Protein AF-A0A9W9KRI2-F1 (afdb_monomer)

pLDDT: mean 81.28, std 7.3, range [52.81, 93.44]

Nearest PDB structures (foldseek):
  3qfe-assembly1_A  TM=9.0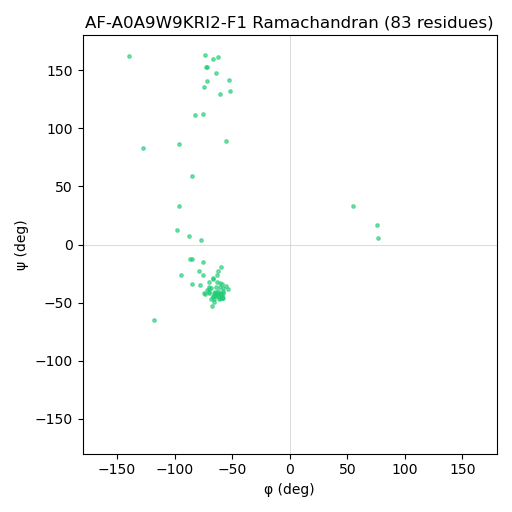08E-01  e=9.948E-06  Coccidioides immitis RS
  3qfe-assembly2_B  TM=8.987E-01  e=2.701E-05  Coccidioides immitis RS

Foldseek 3Di:
DFVVLVVVLVVCVVVVVPVVSVVSVVLDDDADVQLLCLPAVCVVVVHPPSNVPSADDPPDDGDDPVRNVVSCVSCVVV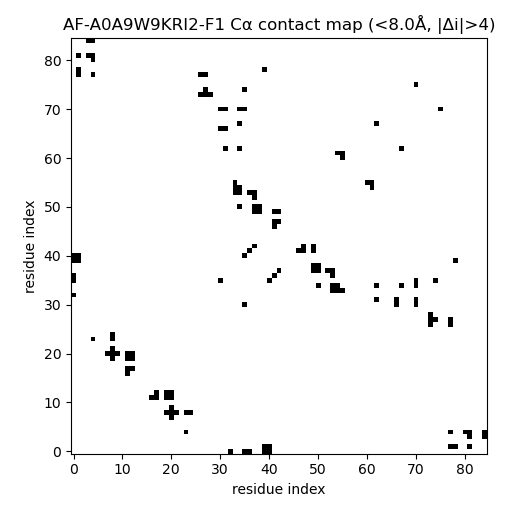SVVSVVD

Sequence (85 aa):
MFPKTGSKVYELYTAGKISEAMKLQQMGGIVSTKYAVALYSAPAAGIENALQKPKPRTPYEEAGDGVKKTVKELMGAVAYVEKAI

Organism: NCBI:txid1506179

InterPro domains:
  IP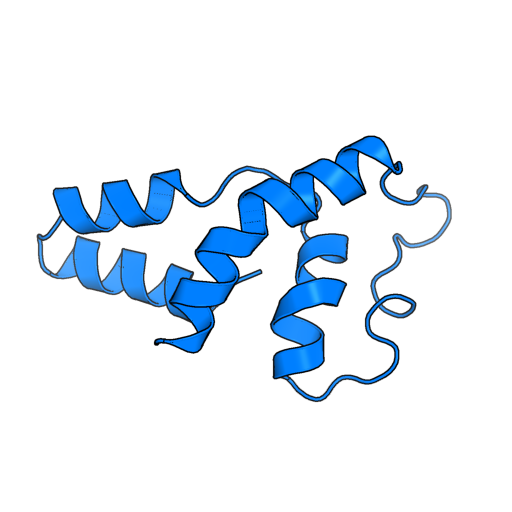R013785 Aldolase-type TIM barrel [G3DSA:3.20.20.70] (1-85)

Radius of gyration: 14.26 Å; Cα contacts (8 Å, |Δi|>4): 75; chains: 1; bounding box: 32×23×42 Å

Secondary structure (DSSP, 8-state):
--HHHHHHHHHHHHTT-HHHHHHHHHT-----HHHHIIIIIHHHTT-TTTTTTTPPPTTPPPPPHHHHHHHHHHHHHHHHHHHH-

Solvent-accessible surface area (backbone atoms only — not comparable to full-atom values): 4972 Å² total; per-residue (Å²): 76,55,69,66,50,55,51,46,34,50,53,30,43,74,71,67,38,48,72,61,18,50,59,60,49,72,62,64,73,96,66,68,57,50,62,38,27,25,70,47,39,31,50,76,70,70,40,77,68,28,75,70,71,56,56,58,63,85,91,50,74,71,81,52,70,70,57,55,49,53,49,52,63,56,46,48,64,53,52,54,53,46,72,77,104

Structure (mmCIF, N/CA/C/O backbone):
data_AF-A0A9W9KRI2-F1
#
_entry.id   AF-A0A9W9KRI2-F1
#
loop_
_atom_site.group_PDB
_atom_site.id
_atom_site.type_symbol
_atom_site.label_atom_id
_atom_site.label_alt_id
_atom_site.label_comp_id
_atom_site.label_asym_id
_atom_site.label_entity_id
_atom_site.label_seq_id
_atom_site.pdbx_PDB_ins_code
_atom_site.Cartn_x
_atom_site.Cartn_y
_atom_site.Cartn_z
_atom_site.occupancy
_atom_site.B_iso_or_equiv
_atom_site.auth_seq_id
_atom_site.auth_comp_id
_atom_site.auth_asym_id
_atom_site.auth_atom_id
_atom_site.pdbx_PDB_model_num
ATOM 1 N N . MET A 1 1 ? -2.010 -0.000 2.143 1.00 70.44 1 MET A N 1
ATOM 2 C CA . MET A 1 1 ? -0.830 -0.852 1.866 1.00 70.44 1 MET A CA 1
ATOM 3 C C . MET A 1 1 ? -1.119 -1.582 0.568 1.00 70.44 1 MET A C 1
ATOM 5 O O . MET A 1 1 ? -2.268 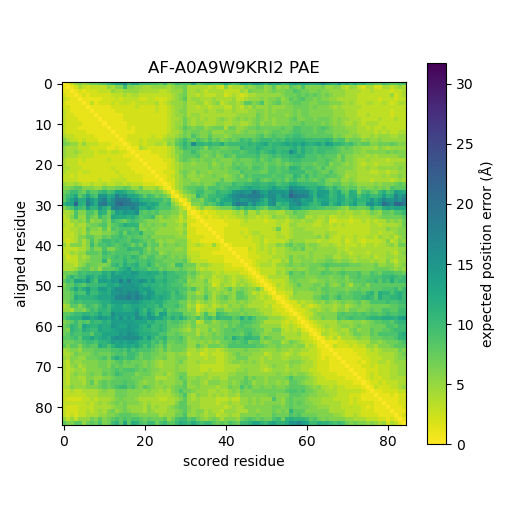-1.950 0.377 1.00 70.44 1 MET A O 1
ATOM 9 N N . PHE A 1 2 ? -0.142 -1.700 -0.328 1.00 83.25 2 PHE A N 1
ATOM 10 C CA . PHE A 1 2 ? -0.378 -1.967 -1.753 1.00 83.25 2 PHE A CA 1
ATOM 11 C C . PHE A 1 2 ? 0.446 -3.177 -2.215 1.00 83.25 2 PHE A C 1
ATOM 13 O O . PHE A 1 2 ? 1.586 -3.001 -2.657 1.00 83.25 2 PHE A O 1
ATOM 20 N N . PRO A 1 3 ? -0.052 -4.409 -1.997 1.00 83.62 3 PRO A N 1
ATOM 21 C CA . PRO A 1 3 ? 0.705 -5.616 -2.309 1.00 83.62 3 PRO A CA 1
ATOM 22 C C . PRO A 1 3 ? 1.087 -5.716 -3.792 1.00 83.62 3 PRO A C 1
ATOM 24 O O . PRO A 1 3 ? 2.234 -6.054 -4.080 1.00 83.62 3 PRO A O 1
ATOM 27 N N . LYS A 1 4 ? 0.193 -5.370 -4.730 1.00 86.56 4 LYS A N 1
ATOM 28 C CA . LYS A 1 4 ? 0.480 -5.502 -6.169 1.00 86.56 4 LYS A CA 1
ATOM 29 C C . LYS A 1 4 ? 1.522 -4.490 -6.631 1.00 86.56 4 LYS A C 1
ATOM 31 O O . LYS A 1 4 ? 2.437 -4.839 -7.370 1.00 86.56 4 LYS A O 1
ATOM 36 N N . THR A 1 5 ? 1.427 -3.255 -6.147 1.00 85.44 5 THR A N 1
ATOM 37 C CA . THR A 1 5 ? 2.391 -2.185 -6.424 1.00 85.44 5 THR A CA 1
ATOM 38 C C . THR A 1 5 ? 3.781 -2.585 -5.933 1.00 85.44 5 THR A C 1
ATOM 40 O O . THR A 1 5 ? 4.758 -2.423 -6.661 1.00 85.44 5 THR A O 1
ATOM 43 N N . GLY A 1 6 ? 3.877 -3.177 -4.736 1.00 84.62 6 GLY A N 1
ATOM 44 C CA . GLY A 1 6 ? 5.138 -3.701 -4.203 1.00 84.62 6 GLY A CA 1
ATOM 45 C C . GLY A 1 6 ? 5.733 -4.808 -5.076 1.00 84.62 6 GLY A C 1
ATOM 46 O O . GLY A 1 6 ? 6.911 -4.751 -5.430 1.00 84.62 6 GLY A O 1
ATOM 47 N N . SER A 1 7 ? 4.912 -5.775 -5.496 1.00 87.88 7 SER A N 1
ATOM 48 C CA . SER A 1 7 ? 5.336 -6.811 -6.445 1.00 87.88 7 SER A CA 1
ATOM 49 C C . SER A 1 7 ? 5.775 -6.224 -7.789 1.00 87.88 7 SER A C 1
ATOM 51 O O . SER A 1 7 ? 6.759 -6.690 -8.364 1.00 87.88 7 SER A O 1
ATOM 53 N N . LYS A 1 8 ? 5.111 -5.164 -8.268 1.00 86.69 8 LYS A N 1
ATOM 54 C CA . LYS A 1 8 ? 5.456 -4.521 -9.538 1.00 86.69 8 LYS A CA 1
ATOM 55 C C . LYS A 1 8 ? 6.805 -3.810 -9.495 1.00 86.69 8 LYS A C 1
ATOM 57 O O . LYS A 1 8 ? 7.545 -3.873 -10.472 1.00 86.69 8 LYS A O 1
ATOM 62 N N . VAL A 1 9 ? 7.159 -3.182 -8.371 1.00 87.88 9 VAL A N 1
ATOM 63 C CA . VAL A 1 9 ? 8.505 -2.611 -8.172 1.00 87.88 9 VAL A CA 1
ATOM 64 C C . VAL A 1 9 ? 9.572 -3.697 -8.331 1.00 87.88 9 VAL A C 1
ATOM 66 O O . VAL A 1 9 ? 10.550 -3.489 -9.047 1.00 87.88 9 VAL A O 1
ATOM 69 N N . TYR A 1 10 ? 9.367 -4.865 -7.716 1.00 90.06 10 TYR A N 1
ATOM 70 C CA . TYR A 1 10 ? 10.302 -5.987 -7.822 1.00 90.06 10 TYR A CA 1
ATOM 71 C C . TYR A 1 10 ? 10.416 -6.517 -9.260 1.00 90.06 10 TYR A C 1
ATOM 73 O O . TYR A 1 10 ? 11.522 -6.725 -9.759 1.00 90.06 10 TYR A O 1
ATOM 81 N N . GLU A 1 11 ? 9.289 -6.677 -9.954 1.00 90.69 11 GLU A N 1
ATOM 82 C CA . GLU A 1 11 ? 9.255 -7.088 -11.363 1.00 90.69 11 GLU A CA 1
ATOM 83 C C . GLU A 1 11 ? 10.010 -6.093 -12.266 1.00 90.69 11 GLU A C 1
ATOM 85 O O . GLU A 1 11 ? 10.840 -6.489 -13.080 1.00 90.69 11 GLU A O 1
ATOM 90 N N . LEU A 1 12 ? 9.785 -4.786 -12.091 1.00 90.88 12 LEU A N 1
ATOM 91 C CA . LEU A 1 12 ? 10.467 -3.745 -12.868 1.00 90.88 12 LEU A CA 1
ATOM 92 C C . LEU A 1 12 ? 11.973 -3.720 -12.596 1.00 90.88 12 LEU A C 1
ATOM 94 O O . LEU A 1 12 ? 12.768 -3.578 -13.525 1.00 90.88 12 LEU A O 1
ATOM 98 N N . TYR A 1 13 ? 12.369 -3.878 -11.334 1.00 91.62 13 TYR A N 1
ATOM 99 C CA . TYR A 1 13 ? 13.774 -3.903 -10.949 1.00 91.62 13 TYR A CA 1
ATOM 100 C C . TYR A 1 13 ? 14.497 -5.126 -11.532 1.00 91.62 13 TYR A C 1
ATOM 102 O O . TYR A 1 13 ? 15.558 -4.986 -12.139 1.00 91.62 13 TYR A O 1
ATOM 110 N N . THR A 1 14 ? 13.897 -6.315 -11.418 1.00 92.69 14 THR A N 1
ATOM 111 C CA . THR A 1 14 ? 14.455 -7.564 -11.972 1.00 92.69 14 THR A CA 1
ATOM 112 C C . THR A 1 14 ? 14.488 -7.577 -13.502 1.00 92.69 14 THR A C 1
ATOM 114 O O . THR A 1 14 ? 15.406 -8.151 -14.081 1.00 92.69 14 THR A O 1
ATOM 117 N N . ALA A 1 15 ? 13.568 -6.871 -14.165 1.00 93.38 15 ALA A N 1
ATOM 118 C CA . ALA A 1 15 ? 13.583 -6.651 -15.613 1.00 93.38 15 ALA A CA 1
ATOM 119 C C . ALA A 1 15 ? 14.607 -5.589 -16.080 1.00 93.38 15 ALA A C 1
ATOM 121 O O . ALA A 1 15 ? 14.630 -5.238 -17.260 1.00 93.38 15 ALA A O 1
ATOM 122 N N . GLY A 1 16 ? 15.422 -5.029 -15.176 1.00 93.00 16 GLY A N 1
ATOM 123 C CA . GLY A 1 16 ? 16.418 -3.999 -15.490 1.00 93.00 16 GLY A CA 1
ATOM 124 C C . GLY A 1 16 ? 15.837 -2.596 -15.707 1.00 93.00 16 GLY A C 1
ATOM 125 O O . GLY A 1 16 ? 16.573 -1.664 -16.035 1.00 93.00 16 GLY A O 1
ATOM 126 N N . LYS A 1 17 ? 14.532 -2.395 -15.484 1.00 93.44 17 LYS A N 1
ATOM 127 C CA . LYS A 1 17 ? 13.842 -1.101 -15.626 1.00 93.44 17 LYS A CA 1
ATOM 128 C C . LYS A 1 17 ? 13.964 -0.262 -14.354 1.00 93.44 17 LYS A C 1
ATOM 130 O O . LYS A 1 17 ? 12.974 0.141 -13.741 1.00 93.44 17 LYS A O 1
ATOM 135 N N . ILE A 1 18 ? 15.203 0.022 -13.960 1.00 89.62 18 ILE A N 1
ATOM 136 C CA . ILE A 1 18 ? 15.532 0.653 -12.673 1.00 89.62 18 ILE A CA 1
ATOM 137 C C . ILE A 1 18 ? 14.849 2.017 -12.508 1.00 89.62 18 ILE A C 1
ATOM 139 O O . ILE A 1 18 ? 14.296 2.306 -11.451 1.00 89.62 18 ILE A O 1
ATOM 143 N N . SER A 1 19 ? 14.810 2.840 -13.558 1.00 88.50 19 SER A N 1
ATOM 144 C CA . SER A 1 19 ? 14.176 4.165 -13.511 1.00 88.50 19 SER A CA 1
ATOM 145 C C . SER A 1 19 ? 12.665 4.102 -13.261 1.00 88.50 19 SER A C 1
ATOM 147 O O . SER A 1 19 ? 12.121 4.957 -12.565 1.00 88.50 19 SER A O 1
ATOM 149 N N . GLU A 1 20 ? 11.976 3.100 -13.815 1.00 84.31 20 GLU A N 1
ATOM 150 C CA . GLU A 1 20 ? 10.537 2.896 -13.601 1.00 84.31 20 GLU A CA 1
ATOM 151 C C . GLU A 1 20 ? 10.267 2.352 -12.194 1.00 84.31 20 GLU A C 1
ATOM 153 O O . GLU A 1 20 ? 9.380 2.855 -11.503 1.00 84.31 20 GLU A O 1
ATOM 158 N N . ALA A 1 21 ? 11.086 1.398 -11.734 1.00 86.38 21 ALA A N 1
ATOM 159 C CA . ALA A 1 21 ? 11.021 0.872 -10.372 1.00 86.38 21 ALA A CA 1
ATOM 160 C C . ALA A 1 21 ? 11.230 1.980 -9.324 1.00 86.38 21 ALA A C 1
ATOM 162 O O . ALA A 1 21 ? 10.453 2.091 -8.377 1.00 86.38 21 ALA A O 1
ATOM 163 N N . MET A 1 22 ? 12.225 2.851 -9.529 1.00 85.75 22 MET A N 1
ATOM 164 C CA . MET A 1 22 ? 12.530 3.962 -8.622 1.00 85.75 22 MET A CA 1
ATOM 165 C C . MET A 1 22 ? 11.413 5.003 -8.567 1.00 85.75 22 MET A C 1
ATOM 167 O O . MET A 1 22 ? 11.064 5.458 -7.478 1.00 85.75 22 MET A O 1
ATOM 171 N N . LYS A 1 23 ? 10.814 5.354 -9.714 1.00 85.50 23 LYS A N 1
ATOM 172 C CA . LYS A 1 23 ? 9.652 6.257 -9.752 1.00 85.50 23 LYS A CA 1
ATOM 173 C C . LYS A 1 23 ? 8.487 5.698 -8.940 1.00 85.50 23 LYS A C 1
ATOM 175 O O . LYS A 1 23 ? 7.872 6.434 -8.174 1.00 85.50 23 LYS A O 1
ATOM 180 N N . LEU A 1 24 ? 8.212 4.401 -9.082 1.00 81.19 24 LEU A N 1
ATOM 181 C CA . LEU A 1 24 ? 7.122 3.741 -8.369 1.00 81.19 24 LEU A CA 1
ATOM 182 C C . LEU A 1 24 ? 7.413 3.610 -6.863 1.00 81.19 24 LEU A C 1
ATOM 184 O O . LEU A 1 24 ? 6.524 3.823 -6.041 1.00 81.19 24 LEU A O 1
ATOM 188 N N . GLN A 1 25 ? 8.663 3.335 -6.483 1.00 83.12 25 GLN A N 1
ATOM 189 C CA . GLN A 1 25 ? 9.081 3.226 -5.082 1.00 83.12 25 GLN A CA 1
ATOM 190 C C . GLN A 1 25 ? 9.081 4.575 -4.349 1.00 83.12 25 GLN A C 1
ATOM 192 O O . GLN A 1 25 ? 8.697 4.628 -3.182 1.00 83.12 25 GLN A O 1
ATOM 197 N N . GLN A 1 26 ? 9.456 5.672 -5.015 1.00 78.81 26 GLN A N 1
ATOM 198 C CA . GLN A 1 26 ? 9.450 7.016 -4.417 1.00 78.81 26 GLN A CA 1
ATOM 199 C C . GLN A 1 26 ? 8.055 7.487 -3.983 1.00 78.81 26 GLN A C 1
ATOM 201 O O . GLN A 1 26 ? 7.941 8.332 -3.099 1.00 78.81 26 GLN A O 1
ATOM 206 N N . MET A 1 27 ? 6.993 6.921 -4.559 1.00 69.25 27 MET A N 1
ATOM 207 C CA . MET A 1 27 ? 5.615 7.220 -4.162 1.00 69.25 27 MET A CA 1
ATOM 208 C C . MET A 1 27 ? 5.212 6.545 -2.833 1.00 69.25 27 MET A C 1
ATOM 210 O O . MET A 1 27 ? 4.204 6.917 -2.232 1.00 69.25 27 MET A O 1
ATOM 214 N N . GLY A 1 28 ? 5.983 5.562 -2.349 1.00 61.75 28 GLY A N 1
ATOM 215 C CA . GLY A 1 28 ? 5.718 4.810 -1.119 1.00 61.75 28 GLY A CA 1
ATOM 216 C C . GLY A 1 28 ? 6.469 5.365 0.094 1.00 61.75 28 GLY A C 1
ATOM 217 O O . GLY A 1 28 ? 7.551 4.892 0.426 1.00 61.75 28 GLY A O 1
ATOM 218 N N . GLY A 1 29 ? 5.896 6.356 0.780 1.00 57.38 29 GLY A N 1
ATOM 219 C CA . GLY A 1 29 ? 6.458 6.902 2.024 1.00 57.38 29 GLY A CA 1
ATOM 220 C C . GLY A 1 29 ? 6.302 5.987 3.254 1.00 57.38 29 GLY A C 1
ATOM 221 O O . GLY A 1 29 ? 5.462 5.085 3.286 1.00 57.38 29 GLY A O 1
ATOM 222 N N . ILE A 1 30 ? 7.085 6.262 4.306 1.00 52.81 30 ILE A N 1
ATOM 223 C CA . ILE A 1 30 ? 6.995 5.609 5.626 1.00 52.81 30 ILE A CA 1
ATOM 224 C C . ILE A 1 30 ? 5.768 6.160 6.364 1.00 52.81 30 ILE A C 1
ATOM 226 O O . ILE A 1 30 ? 5.730 7.332 6.729 1.00 52.81 30 ILE A O 1
ATOM 230 N N . VAL A 1 31 ? 4.744 5.333 6.574 1.00 56.62 31 VAL A N 1
ATOM 231 C CA . VAL A 1 31 ? 3.459 5.750 7.161 1.00 56.62 31 VAL A CA 1
ATOM 232 C C . VAL A 1 31 ? 2.945 4.682 8.133 1.00 56.62 31 VAL A C 1
ATOM 234 O O . VAL A 1 31 ? 3.381 3.535 8.083 1.00 56.62 31 VAL A O 1
ATOM 237 N N . SER A 1 32 ? 2.006 5.045 9.017 1.00 68.75 32 SER A N 1
ATOM 238 C CA . SER A 1 32 ? 1.289 4.136 9.920 1.00 68.75 32 SER A CA 1
ATOM 239 C C . SER A 1 32 ? 0.593 2.996 9.156 1.00 68.75 32 SER A C 1
ATOM 241 O O . SER A 1 32 ? -0.575 3.061 8.761 1.00 68.75 32 SER A O 1
ATOM 243 N N . THR A 1 33 ? 1.333 1.903 8.966 1.00 73.56 33 THR A N 1
ATOM 244 C CA . THR A 1 33 ? 0.963 0.770 8.110 1.00 73.56 33 THR A CA 1
ATOM 245 C C . THR A 1 33 ? -0.407 0.198 8.460 1.00 73.56 33 THR A C 1
ATOM 247 O O . THR A 1 33 ? -1.194 -0.100 7.567 1.00 73.56 33 THR A O 1
ATOM 250 N N . LYS A 1 34 ? -0.749 0.124 9.753 1.00 75.69 34 LYS A N 1
ATOM 251 C CA . LYS A 1 34 ? -2.046 -0.394 10.218 1.00 75.69 34 LYS A CA 1
ATOM 252 C C . LYS A 1 34 ? -3.237 0.447 9.747 1.00 75.69 34 LYS A C 1
ATOM 254 O O . LYS A 1 34 ? -4.233 -0.111 9.293 1.00 75.69 34 LYS A O 1
ATOM 259 N N . TYR A 1 35 ? -3.120 1.775 9.785 1.00 78.81 35 TYR A N 1
ATOM 260 C CA . TYR A 1 35 ? -4.176 2.673 9.308 1.00 78.81 35 TYR A CA 1
ATOM 261 C C . TYR A 1 35 ? -4.285 2.645 7.776 1.00 78.81 35 TYR A C 1
ATOM 263 O O . TYR A 1 35 ? -5.381 2.588 7.223 1.00 78.81 35 TYR A O 1
ATOM 271 N N . ALA A 1 36 ? -3.152 2.579 7.072 1.00 79.56 36 ALA A N 1
ATOM 272 C CA . ALA A 1 36 ? -3.143 2.437 5.616 1.00 79.56 36 ALA A CA 1
ATOM 273 C C . ALA A 1 36 ? -3.692 1.076 5.135 1.00 79.56 36 ALA A C 1
ATOM 275 O O . ALA A 1 36 ? -4.223 0.979 4.030 1.00 79.56 36 ALA A O 1
ATOM 276 N N . VAL A 1 37 ? -3.549 0.002 5.915 1.00 80.19 37 VAL A N 1
ATOM 277 C CA . VAL A 1 37 ? -4.180 -1.297 5.619 1.00 80.19 37 VAL A CA 1
ATOM 278 C C . VAL A 1 37 ? -5.695 -1.198 5.774 1.00 80.19 37 VAL A C 1
ATOM 280 O O . VAL A 1 37 ? -6.421 -1.599 4.866 1.00 80.19 37 VAL A O 1
ATOM 283 N N . ALA A 1 38 ? -6.158 -0.604 6.877 1.00 81.44 38 ALA A N 1
ATOM 284 C CA . ALA A 1 38 ? -7.576 -0.409 7.167 1.00 81.44 38 ALA A CA 1
ATOM 285 C C . ALA A 1 38 ? -8.338 0.346 6.066 1.00 81.44 38 ALA A C 1
ATOM 287 O O . ALA A 1 38 ? -9.504 0.054 5.820 1.00 81.44 38 ALA A O 1
ATOM 288 N N . LEU A 1 39 ? -7.689 1.323 5.424 1.00 82.31 39 LEU A N 1
ATOM 289 C CA . LEU A 1 39 ? -8.309 2.171 4.403 1.00 82.31 39 LEU A CA 1
ATOM 290 C C . LEU A 1 39 ? -8.304 1.574 2.993 1.00 82.31 39 LEU A C 1
ATOM 292 O O . LEU A 1 39 ? -9.223 1.850 2.229 1.00 82.31 39 LEU A O 1
ATOM 296 N N . TYR A 1 40 ? -7.271 0.811 2.627 1.00 83.31 40 TYR A N 1
ATOM 297 C CA . TYR A 1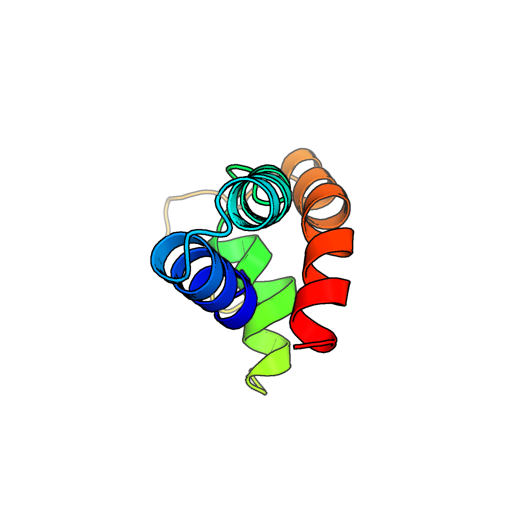 40 ? -7.042 0.443 1.226 1.00 83.31 40 TYR A CA 1
ATOM 298 C C . TYR A 1 40 ? -7.115 -1.066 0.985 1.00 83.31 40 TYR A C 1
ATOM 300 O O . TYR A 1 40 ? -8.018 -1.533 0.296 1.00 83.31 40 TYR A O 1
ATOM 308 N N . SER A 1 41 ? -6.194 -1.844 1.560 1.00 81.12 41 SER A N 1
ATOM 309 C CA . SER A 1 41 ? -6.095 -3.279 1.263 1.00 81.12 41 SER A CA 1
ATOM 310 C C . SER A 1 41 ? -7.151 -4.117 1.975 1.00 81.12 41 SER A C 1
ATOM 312 O O . SER A 1 41 ? -7.633 -5.083 1.396 1.00 81.12 41 SER A O 1
ATOM 314 N N . ALA A 1 42 ? -7.537 -3.763 3.203 1.00 82.88 42 ALA A N 1
ATOM 315 C CA . ALA A 1 42 ? -8.549 -4.519 3.937 1.00 82.88 42 ALA A CA 1
ATOM 316 C C . ALA A 1 42 ? -9.945 -4.429 3.279 1.00 82.88 42 ALA A C 1
ATOM 318 O O . ALA A 1 42 ? -10.551 -5.482 3.078 1.00 82.88 42 ALA A O 1
ATOM 319 N N . PRO A 1 43 ? -10.432 -3.250 2.836 1.00 84.06 43 PRO A N 1
ATOM 320 C CA . PRO A 1 43 ? -11.658 -3.173 2.042 1.00 84.06 43 PRO A CA 1
ATOM 321 C C . PRO A 1 43 ? -11.552 -3.907 0.700 1.00 84.06 43 PRO A C 1
ATOM 323 O O . PRO A 1 43 ? -12.484 -4.607 0.319 1.00 84.06 43 PRO A O 1
ATOM 326 N N . ALA A 1 44 ? -10.409 -3.810 0.006 1.00 83.81 44 ALA A N 1
ATOM 327 C CA . ALA A 1 44 ? -10.182 -4.537 -1.249 1.00 83.81 44 ALA A CA 1
ATOM 328 C C . ALA A 1 44 ? -10.196 -6.069 -1.070 1.00 83.81 44 ALA A C 1
ATOM 330 O O . ALA A 1 44 ? -10.532 -6.791 -2.002 1.00 83.81 44 ALA A O 1
ATOM 331 N N . ALA A 1 45 ? -9.871 -6.558 0.129 1.00 84.38 45 ALA A N 1
ATOM 332 C CA . ALA A 1 45 ? -9.947 -7.967 0.507 1.00 84.38 45 ALA A CA 1
ATOM 333 C C . ALA A 1 45 ? -11.329 -8.392 1.054 1.00 84.38 45 ALA A C 1
ATOM 335 O O . ALA A 1 45 ? -11.461 -9.503 1.563 1.00 84.38 45 ALA A O 1
ATOM 336 N N . GLY A 1 46 ? -12.347 -7.523 1.001 1.00 86.31 46 GLY A N 1
ATOM 337 C CA . GLY A 1 46 ? -13.699 -7.819 1.495 1.00 86.31 46 GLY A CA 1
ATOM 338 C C . GLY A 1 46 ? -13.843 -7.788 3.021 1.00 86.31 46 GLY A C 1
ATOM 339 O O . GLY A 1 46 ? -14.810 -8.316 3.564 1.00 86.31 46 GLY A O 1
ATOM 340 N N . ILE A 1 47 ? -12.891 -7.190 3.747 1.00 85.38 47 ILE A N 1
ATOM 341 C CA . ILE A 1 47 ? -12.938 -7.127 5.212 1.00 85.38 47 ILE A CA 1
ATOM 342 C C . ILE A 1 47 ? -13.841 -5.974 5.658 1.00 85.38 47 ILE A C 1
ATOM 344 O O . ILE A 1 47 ? -13.480 -4.800 5.566 1.00 85.38 47 ILE A O 1
ATOM 348 N N . GLU A 1 48 ? -14.983 -6.314 6.248 1.00 83.94 48 GLU A N 1
ATOM 349 C CA . GLU A 1 48 ? -15.881 -5.344 6.880 1.00 83.94 48 GLU A CA 1
ATOM 350 C C . GLU A 1 48 ? -15.303 -4.788 8.193 1.00 83.94 48 GLU A C 1
ATOM 352 O O . GLU A 1 48 ? -14.539 -5.465 8.894 1.00 83.94 48 GLU A O 1
ATOM 357 N N . ASN A 1 49 ? -15.688 -3.561 8.561 1.00 81.56 49 ASN A N 1
ATOM 358 C CA . ASN A 1 49 ? -15.231 -2.867 9.778 1.00 81.56 49 ASN A CA 1
ATOM 359 C C . ASN A 1 49 ? -13.696 -2.760 9.897 1.00 81.56 49 ASN A C 1
ATOM 361 O O . ASN A 1 49 ? -13.124 -2.770 10.992 1.00 81.56 49 ASN A O 1
ATOM 365 N N . ALA A 1 50 ? -13.015 -2.625 8.755 1.00 81.00 50 ALA A N 1
ATOM 366 C CA . ALA A 1 50 ? -11.558 -2.612 8.646 1.00 81.00 50 ALA A CA 1
ATOM 367 C C . ALA A 1 50 ? -10.859 -1.495 9.438 1.00 81.00 50 ALA A C 1
ATOM 369 O O . ALA A 1 50 ? -9.679 -1.628 9.725 1.00 81.00 50 ALA A O 1
ATOM 370 N N . LEU A 1 51 ? -11.552 -0.422 9.833 1.00 77.25 51 LEU A N 1
ATOM 371 C CA . LEU A 1 51 ? -10.981 0.641 10.673 1.00 77.25 51 LEU A CA 1
ATOM 372 C C . LEU A 1 51 ? -10.910 0.279 12.161 1.00 77.25 51 LEU A C 1
ATOM 374 O O . LEU A 1 51 ? -10.096 0.846 12.885 1.00 77.25 51 LEU A O 1
ATOM 378 N N . GLN A 1 52 ? -11.736 -0.661 12.627 1.00 78.00 52 GLN A N 1
ATOM 379 C CA . GLN A 1 52 ? -11.790 -1.041 14.043 1.00 78.00 52 GLN A CA 1
ATOM 380 C C . GLN A 1 52 ? -10.904 -2.249 14.371 1.00 78.00 52 GLN A C 1
ATOM 382 O O . GLN A 1 52 ? -10.431 -2.374 15.497 1.00 78.00 52 GLN A O 1
ATOM 387 N N . LYS A 1 53 ? -10.649 -3.119 13.389 1.00 77.19 53 LYS A N 1
ATOM 388 C CA . LYS A 1 53 ? -9.909 -4.379 13.571 1.00 77.19 53 LYS A CA 1
ATOM 389 C C . LYS A 1 53 ? -8.384 -4.218 13.750 1.00 77.19 53 LYS A C 1
ATOM 391 O O . LYS A 1 53 ? -7.828 -4.898 14.605 1.00 77.19 53 LYS A O 1
ATOM 396 N N . PRO A 1 54 ? -7.673 -3.345 13.009 1.00 76.25 54 PRO A N 1
ATOM 397 C CA . PRO A 1 54 ? -6.219 -3.228 13.082 1.00 76.25 54 PRO A CA 1
ATOM 398 C C . PRO A 1 54 ? -5.775 -2.100 14.020 1.00 76.25 54 PRO A C 1
ATOM 400 O O . PRO A 1 54 ? -4.752 -1.457 13.775 1.00 76.25 54 PRO A O 1
ATOM 403 N N . LYS A 1 55 ? -6.518 -1.834 15.097 1.00 79.25 55 LYS A N 1
ATOM 404 C CA . LYS A 1 55 ? -6.064 -0.881 16.112 1.00 79.25 55 LYS A CA 1
ATOM 405 C C . LYS A 1 55 ? -4.783 -1.396 16.788 1.00 79.25 55 LYS A C 1
ATOM 407 O O . LYS A 1 55 ? -4.566 -2.613 16.876 1.00 79.25 55 LYS A O 1
ATOM 412 N N . PRO A 1 56 ? -3.872 -0.508 17.218 1.00 80.06 56 PRO A N 1
ATOM 413 C CA . PRO A 1 56 ? -2.781 -0.902 18.099 1.00 80.06 56 PRO A CA 1
ATOM 414 C C . PRO A 1 56 ? -3.329 -1.635 19.331 1.00 80.06 56 PRO A C 1
ATOM 416 O O . PRO A 1 56 ? -4.405 -1.315 19.830 1.00 80.06 56 PRO A O 1
ATOM 419 N N . ARG A 1 57 ? -2.622 -2.677 19.781 1.00 83.25 57 ARG A N 1
ATOM 420 C CA . ARG A 1 57 ? -3.019 -3.428 20.978 1.00 83.25 57 ARG A CA 1
ATOM 421 C C . ARG A 1 57 ? -2.759 -2.545 22.201 1.00 83.25 57 ARG A C 1
ATOM 423 O O . ARG A 1 57 ? -1.731 -1.876 22.241 1.00 83.25 57 ARG A O 1
ATOM 430 N N . THR A 1 58 ? -3.644 -2.560 23.193 1.00 82.12 58 THR A N 1
ATOM 431 C CA . THR A 1 58 ? -3.446 -1.841 24.464 1.00 82.12 58 THR A CA 1
ATOM 432 C C . THR A 1 58 ? -2.079 -2.203 25.067 1.00 82.12 58 THR A C 1
ATOM 434 O O . THR A 1 58 ? -1.755 -3.396 25.090 1.00 82.12 58 THR A O 1
ATOM 437 N N . PRO A 1 59 ? -1.260 -1.228 25.513 1.00 86.38 59 PRO A N 1
ATOM 438 C CA . PRO A 1 59 ? -1.588 0.174 25.826 1.00 86.38 59 PRO A CA 1
ATOM 439 C C . PRO A 1 59 ? -1.271 1.209 24.727 1.00 86.38 59 PRO A C 1
ATOM 441 O O . PRO A 1 59 ? -1.260 2.400 25.012 1.00 86.38 59 PRO A O 1
ATOM 444 N N . TYR A 1 60 ? -0.971 0.796 23.494 1.00 81.19 60 TYR A N 1
ATOM 445 C CA . TYR A 1 60 ? -0.546 1.739 22.454 1.00 81.19 60 TYR A CA 1
ATOM 446 C C . TYR A 1 60 ? -1.708 2.583 21.904 1.00 81.19 60 TYR A C 1
ATOM 448 O O . TYR A 1 60 ? -2.771 2.054 21.577 1.00 81.19 60 TYR A O 1
ATOM 456 N N . GLU A 1 61 ? -1.462 3.884 21.753 1.00 76.69 61 GLU A N 1
ATOM 457 C CA . GLU A 1 61 ? -2.394 4.873 21.200 1.00 76.69 61 GLU A CA 1
ATOM 458 C C . GLU A 1 61 ? -2.565 4.726 19.679 1.00 76.69 61 GLU A C 1
ATOM 460 O O . GLU A 1 61 ? -1.667 4.273 18.959 1.00 76.69 61 GLU A O 1
ATOM 465 N N . GLU A 1 62 ? -3.727 5.138 19.170 1.00 77.38 62 GLU A N 1
ATOM 466 C CA . GLU A 1 62 ? -3.950 5.240 17.729 1.00 77.38 62 GLU A CA 1
ATOM 467 C C . GLU A 1 62 ? -3.087 6.340 17.095 1.00 77.38 62 GLU A C 1
ATOM 469 O O . GLU A 1 62 ? -2.642 7.286 17.739 1.00 77.38 62 GLU A O 1
ATOM 474 N N . ALA A 1 63 ? -2.889 6.249 15.777 1.00 78.88 63 ALA A N 1
ATOM 475 C CA . ALA A 1 63 ? -2.287 7.346 15.035 1.00 78.88 63 ALA A CA 1
ATOM 476 C C . ALA A 1 63 ? -3.157 8.611 15.164 1.00 78.88 63 ALA A C 1
ATOM 478 O O . AL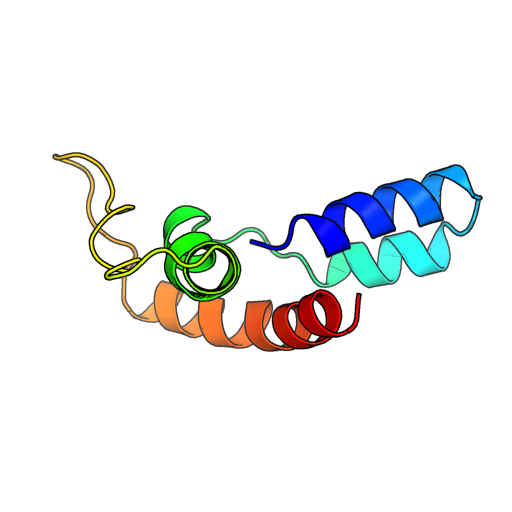A A 1 63 ? -4.361 8.561 14.898 1.00 78.88 63 ALA A O 1
ATOM 47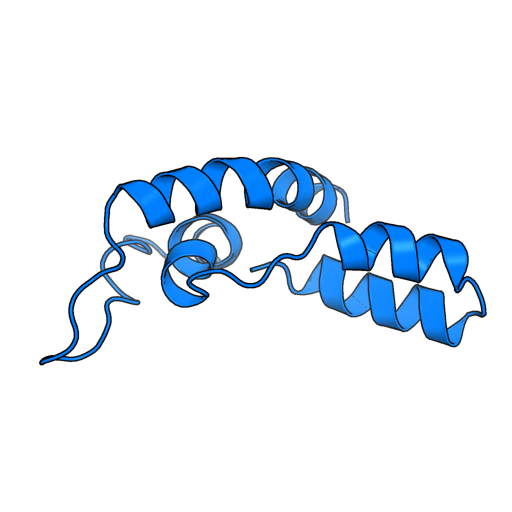9 N N . GLY A 1 64 ? -2.539 9.738 15.528 1.00 81.44 64 GLY A N 1
ATOM 480 C CA . GLY A 1 64 ? -3.223 11.027 15.630 1.00 81.44 64 GLY A CA 1
ATOM 481 C C . GLY A 1 64 ? -3.791 11.512 14.291 1.00 81.44 64 GLY A C 1
ATOM 482 O O . GLY A 1 64 ? -3.366 11.078 13.214 1.00 81.44 64 GLY A O 1
ATOM 483 N N . ASP A 1 65 ? -4.740 12.445 14.347 1.00 81.75 65 ASP A N 1
ATOM 484 C CA . ASP A 1 65 ? -5.491 12.901 13.168 1.00 81.75 65 ASP A CA 1
ATOM 485 C C . ASP A 1 65 ? -4.613 13.531 12.081 1.00 81.75 65 ASP A C 1
ATOM 487 O O . ASP A 1 65 ? -4.866 13.332 10.890 1.00 81.75 65 ASP A O 1
ATOM 491 N N . GLY A 1 66 ? -3.525 14.206 12.468 1.00 81.06 66 GLY A N 1
ATOM 492 C CA . GLY A 1 66 ? -2.526 14.715 11.524 1.00 81.06 66 GLY A CA 1
ATOM 493 C C . GLY A 1 66 ? -1.900 13.596 10.686 1.00 81.06 66 GLY A C 1
ATOM 494 O O . GLY A 1 66 ? -1.875 13.678 9.461 1.00 81.06 66 GLY A O 1
ATOM 495 N N . VAL A 1 67 ? -1.504 12.492 11.330 1.00 78.69 67 VAL A N 1
ATOM 496 C CA . VAL A 1 67 ? -0.953 11.314 10.642 1.00 78.69 67 VAL A CA 1
ATOM 497 C C . VAL A 1 67 ? -2.012 10.687 9.739 1.00 78.69 67 VAL A C 1
ATOM 499 O O . VAL A 1 67 ? -1.714 10.365 8.592 1.00 78.69 67 VAL A O 1
ATOM 502 N N . LYS A 1 68 ? -3.261 10.559 10.211 1.00 82.12 68 LYS A N 1
ATOM 503 C CA . LYS A 1 68 ? -4.381 10.029 9.410 1.00 82.12 68 LYS A CA 1
ATOM 504 C C . LYS A 1 68 ? -4.612 10.850 8.133 1.00 82.12 68 LYS A C 1
ATOM 506 O O . LYS A 1 68 ? -4.855 10.262 7.077 1.00 82.12 68 LYS A O 1
ATOM 511 N N . LYS A 1 69 ? -4.507 12.181 8.203 1.00 83.44 69 LYS A N 1
ATOM 512 C CA . LYS A 1 69 ? -4.624 13.075 7.039 1.00 83.44 69 LYS A CA 1
ATOM 513 C C . LYS A 1 69 ? -3.478 12.860 6.049 1.00 83.44 69 LYS A C 1
ATOM 515 O O . LYS A 1 69 ? -3.740 12.584 4.880 1.00 83.44 69 LYS A O 1
ATOM 520 N N . THR A 1 70 ? -2.236 12.856 6.532 1.00 80.25 70 THR A N 1
ATOM 521 C CA . THR A 1 70 ? -1.050 12.582 5.707 1.00 80.25 70 THR A CA 1
ATOM 522 C C . THR A 1 70 ? -1.129 11.214 5.021 1.00 80.25 70 THR A C 1
ATOM 524 O O . THR A 1 70 ? -0.764 11.090 3.854 1.00 80.25 70 THR A O 1
ATOM 527 N N . VAL A 1 71 ? -1.670 10.186 5.693 1.00 79.88 71 VAL A N 1
ATOM 528 C CA . VAL A 1 71 ? -1.889 8.860 5.082 1.00 79.88 71 VAL A CA 1
ATOM 529 C C . VAL A 1 71 ? -2.837 8.953 3.892 1.00 79.88 71 VAL A C 1
ATOM 531 O O . VAL A 1 71 ? -2.575 8.346 2.856 1.00 79.88 71 VAL A O 1
ATOM 534 N N . LYS A 1 72 ? -3.952 9.675 4.032 1.00 81.12 72 LYS A N 1
ATOM 535 C CA . LYS A 1 72 ? -4.936 9.817 2.952 1.00 81.12 72 LYS A CA 1
ATOM 536 C C . LYS A 1 72 ? -4.342 10.551 1.752 1.00 81.12 72 LYS A C 1
ATOM 538 O O . LYS A 1 72 ? -4.542 10.107 0.627 1.00 81.12 72 LYS A O 1
ATOM 543 N N . GLU A 1 73 ? -3.588 11.616 2.000 1.00 81.81 73 GLU A N 1
ATOM 544 C CA . GLU A 1 73 ? -2.971 12.434 0.951 1.00 81.81 73 GLU A CA 1
ATOM 545 C C . GLU A 1 73 ? -1.875 11.670 0.196 1.00 81.81 73 GLU A C 1
ATOM 547 O O . GLU A 1 73 ? -1.949 11.545 -1.024 1.00 81.81 73 GLU A O 1
ATOM 552 N N . LEU A 1 74 ? -0.899 11.091 0.906 1.00 77.12 74 LEU A N 1
ATOM 553 C CA . LEU A 1 74 ? 0.234 10.404 0.272 1.00 77.12 74 LEU A CA 1
ATOM 554 C C . LEU A 1 74 ? -0.178 9.093 -0.407 1.00 77.12 74 LEU A C 1
ATOM 556 O O . LEU A 1 74 ? 0.276 8.782 -1.505 1.00 77.12 74 LEU A O 1
ATOM 560 N N . MET A 1 75 ? -1.048 8.310 0.236 1.00 81.06 75 MET A N 1
ATOM 561 C CA . MET A 1 75 ? -1.400 6.975 -0.260 1.00 81.06 75 MET A CA 1
ATOM 562 C C . MET A 1 75 ? -2.553 6.999 -1.270 1.00 81.06 75 MET A C 1
ATOM 564 O O . MET A 1 75 ? -2.773 5.995 -1.942 1.00 81.06 75 MET A O 1
ATOM 568 N N . GLY A 1 76 ? -3.280 8.114 -1.407 1.00 79.12 76 GLY A N 1
ATOM 569 C CA . GLY A 1 76 ? -4.403 8.227 -2.343 1.00 79.12 76 GLY A CA 1
ATOM 570 C C . GLY A 1 76 ? -3.985 8.037 -3.804 1.00 79.12 76 GLY A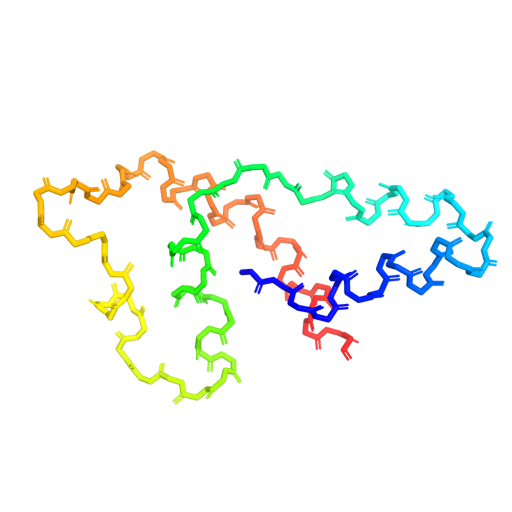 C 1
ATOM 571 O O . GLY A 1 76 ? -4.638 7.300 -4.541 1.00 79.12 76 GLY A O 1
ATOM 572 N N . ALA A 1 77 ? -2.855 8.628 -4.206 1.00 78.25 77 ALA A N 1
ATOM 573 C CA . ALA A 1 77 ? -2.318 8.481 -5.561 1.00 78.25 77 ALA A CA 1
ATOM 574 C C . ALA A 1 77 ? -1.889 7.034 -5.860 1.00 78.25 77 ALA A C 1
ATOM 576 O O . ALA A 1 77 ? -2.203 6.488 -6.917 1.00 78.25 77 ALA A O 1
ATOM 577 N N . VAL A 1 78 ? -1.233 6.379 -4.900 1.00 80.25 78 VAL A N 1
ATOM 578 C CA . VAL A 1 78 ? -0.783 4.985 -5.043 1.00 80.25 78 VAL A CA 1
ATOM 579 C C . VAL A 1 78 ? -1.968 4.016 -5.039 1.00 80.25 78 VAL A C 1
ATOM 581 O O . VAL A 1 78 ? -1.952 3.021 -5.756 1.00 80.25 78 VAL A O 1
ATOM 584 N N . ALA A 1 79 ? -3.044 4.329 -4.312 1.00 83.88 79 ALA A N 1
ATOM 585 C CA . ALA A 1 79 ? -4.265 3.527 -4.3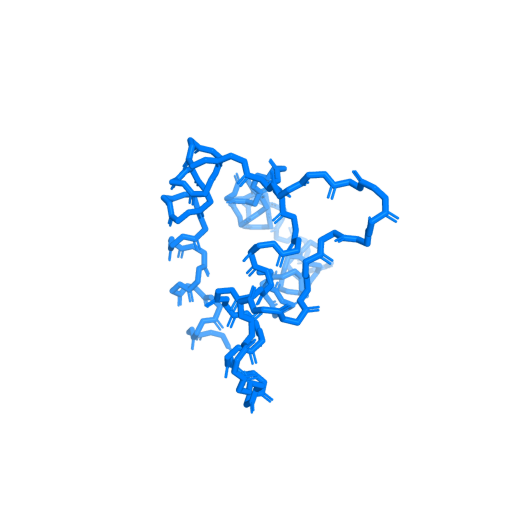23 1.00 83.88 79 ALA A CA 1
ATOM 586 C C . ALA A 1 79 ? -4.940 3.485 -5.700 1.00 83.88 79 ALA A C 1
ATOM 588 O O . ALA A 1 79 ? -5.551 2.474 -6.045 1.00 83.88 79 ALA A O 1
ATOM 589 N N . TYR A 1 80 ? -4.836 4.561 -6.485 1.00 82.50 80 TYR A N 1
ATOM 590 C CA . TYR A 1 80 ? -5.316 4.563 -7.865 1.00 82.50 80 TYR A CA 1
ATOM 591 C C . TYR A 1 80 ? -4.494 3.606 -8.738 1.00 82.50 80 TYR A C 1
ATOM 593 O O . TYR A 1 80 ? -5.064 2.799 -9.467 1.00 82.50 80 TYR A O 1
ATOM 601 N N . VAL A 1 81 ? -3.164 3.642 -8.602 1.00 81.88 81 VAL A N 1
ATOM 602 C CA . VAL A 1 81 ? -2.250 2.742 -9.324 1.00 81.88 81 VAL A CA 1
ATOM 603 C C . VAL A 1 81 ? -2.492 1.278 -8.940 1.00 81.88 81 VAL A C 1
ATOM 605 O O . VAL A 1 81 ? -2.626 0.442 -9.824 1.00 81.88 81 VAL A O 1
ATOM 608 N N . GLU A 1 82 ? -2.650 0.971 -7.650 1.00 84.06 82 GLU A N 1
ATOM 609 C CA . GLU A 1 82 ? -2.947 -0.388 -7.163 1.00 84.06 82 GLU A CA 1
ATOM 610 C C . GLU A 1 82 ? -4.252 -0.955 -7.737 1.00 84.06 82 GLU A C 1
ATOM 612 O O . GLU A 1 82 ? -4.358 -2.159 -7.939 1.00 84.06 82 GLU A O 1
ATOM 617 N N . LYS A 1 83 ? -5.263 -0.110 -7.974 1.00 84.56 83 LYS A N 1
ATOM 618 C CA . LYS A 1 83 ? -6.529 -0.543 -8.588 1.00 84.56 83 LYS A CA 1
ATOM 619 C C . LYS A 1 83 ? -6.410 -0.792 -10.091 1.00 84.56 83 LYS A C 1
ATOM 621 O O . LYS A 1 83 ? -7.216 -1.542 -10.629 1.00 84.56 83 LYS A O 1
ATOM 626 N N . ALA A 1 84 ? -5.467 -0.127 -10.755 1.00 82.44 84 ALA A N 1
ATOM 627 C CA . ALA A 1 84 ? -5.237 -0.253 -12.191 1.00 82.44 84 ALA A CA 1
ATOM 628 C C . ALA A 1 84 ? -4.332 -1.446 -12.560 1.00 82.44 84 ALA A C 1
ATOM 630 O O . ALA A 1 84 ? -4.246 -1.794 -13.736 1.00 82.44 84 ALA A O 1
ATOM 631 N N . ILE A 1 85 ? -3.668 -2.051 -11.568 1.00 77.38 85 ILE A N 1
ATOM 632 C CA . ILE A 1 85 ? -2.860 -3.281 -11.659 1.00 77.38 85 ILE A CA 1
ATOM 633 C C . ILE A 1 85 ? -3.670 -4.443 -11.070 1.00 77.38 85 ILE A C 1
ATOM 635 O O . ILE A 1 85 ? -3.574 -5.585 -11.562 1.00 77.38 85 ILE A O 1
#

Mean predicted aligned error: 6.1 Å